Protein AF-A0A2M7FTB6-F1 (afdb_monomer_lite)

Sequence (53 aa):
WGKLTDDDFDVVAGRRDQLAGKIQERYGVAKDDAEKQVAEWQRKATDAWFPKK

Foldseek 3Di:
DVVQDVVNVVVCVPPLVSQLVCCCVVVVDDSVVSSVVSVVVVVVCVPVVDPDD

Structure (mmCIF, N/CA/C/O backbone):
data_AF-A0A2M7FTB6-F1
#
_entry.id   AF-A0A2M7FTB6-F1
#
loop_
_atom_site.group_PDB
_atom_site.id
_atom_site.type_symbol
_atom_site.label_atom_id
_atom_site.label_alt_id
_atom_site.label_comp_id
_atom_site.label_asym_id
_atom_site.label_entity_id
_atom_site.label_seq_id
_atom_site.pdbx_PDB_ins_code
_atom_site.Cartn_x
_atom_site.Cartn_y
_ato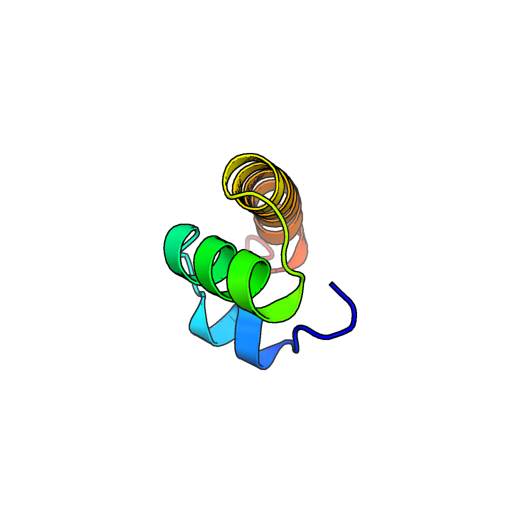m_site.Cartn_z
_atom_site.occupancy
_atom_site.B_iso_or_equiv
_atom_site.auth_seq_id
_atom_site.auth_comp_id
_atom_site.auth_asym_id
_atom_site.auth_atom_id
_atom_site.pdbx_PDB_model_num
ATOM 1 N N . TRP A 1 1 ? 3.584 0.261 6.160 1.00 74.62 1 TRP A N 1
ATOM 2 C CA . TRP A 1 1 ? 2.138 0.186 6.433 1.00 74.62 1 TRP A CA 1
ATOM 3 C C . TRP A 1 1 ? 1.870 -0.456 7.791 1.00 74.62 1 TRP A C 1
ATOM 5 O O . TRP A 1 1 ? 1.583 -1.638 7.853 1.00 74.62 1 TRP A O 1
ATOM 15 N N . GLY A 1 2 ? 1.958 0.292 8.897 1.00 66.31 2 GLY A N 1
ATOM 16 C CA . GLY A 1 2 ? 1.868 -0.283 10.256 1.00 66.31 2 GLY A CA 1
ATOM 17 C C . GLY A 1 2 ? 0.530 -0.942 10.650 1.00 66.31 2 GLY A C 1
ATOM 18 O O . GLY A 1 2 ? 0.415 -1.410 11.773 1.00 66.31 2 GLY A O 1
ATOM 19 N N . LYS A 1 3 ? -0.477 -0.961 9.761 1.00 70.25 3 LYS A N 1
ATOM 20 C CA . LYS A 1 3 ? -1.749 -1.696 9.920 1.00 70.25 3 LYS A CA 1
ATOM 21 C C . LYS A 1 3 ? -1.856 -2.925 9.004 1.00 70.25 3 LYS A C 1
ATOM 23 O O . LYS A 1 3 ? -2.851 -3.638 9.094 1.00 70.25 3 LYS A O 1
ATOM 28 N N . LEU A 1 4 ? -0.908 -3.114 8.085 1.00 70.25 4 LEU A N 1
ATOM 29 C CA . LEU A 1 4 ? -0.818 -4.323 7.273 1.00 70.25 4 LEU A CA 1
ATOM 30 C C . LEU A 1 4 ? 0.086 -5.300 8.009 1.00 70.25 4 LEU A C 1
ATOM 32 O O . LEU A 1 4 ? 1.192 -4.944 8.423 1.00 70.25 4 LEU A O 1
ATOM 36 N N . THR A 1 5 ? -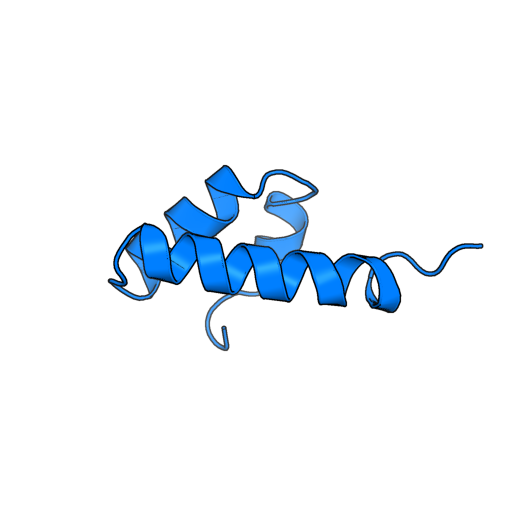0.429 -6.501 8.199 1.00 73.69 5 THR A N 1
ATOM 37 C CA . THR A 1 5 ? 0.241 -7.584 8.912 1.00 73.69 5 THR A CA 1
ATOM 38 C C . THR A 1 5 ? 1.090 -8.390 7.933 1.00 73.69 5 THR A C 1
ATOM 40 O O . THR A 1 5 ? 0.839 -8.348 6.734 1.00 73.69 5 THR A O 1
ATOM 43 N N . ASP A 1 6 ? 2.074 -9.143 8.424 1.00 68.75 6 ASP A N 1
ATOM 44 C CA . ASP A 1 6 ? 2.868 -10.065 7.592 1.00 68.75 6 ASP A CA 1
ATOM 45 C C . ASP A 1 6 ? 1.969 -11.021 6.782 1.00 68.75 6 ASP A C 1
ATOM 47 O O . ASP A 1 6 ? 2.148 -11.184 5.582 1.00 68.75 6 ASP A O 1
ATOM 51 N N . ASP A 1 7 ? 0.887 -11.492 7.410 1.00 72.94 7 ASP A N 1
ATOM 52 C CA . ASP A 1 7 ? -0.177 -12.298 6.798 1.00 72.94 7 ASP A CA 1
ATOM 53 C C . ASP A 1 7 ? -0.868 -11.598 5.613 1.00 72.94 7 ASP A C 1
ATOM 55 O O . ASP A 1 7 ? -1.153 -12.213 4.587 1.00 72.94 7 ASP A O 1
ATOM 59 N N . ASP A 1 8 ? -1.075 -10.275 5.702 1.00 72.06 8 ASP A N 1
ATOM 60 C CA . ASP A 1 8 ? -1.602 -9.514 4.574 1.00 72.06 8 ASP A CA 1
ATOM 61 C C . ASP A 1 8 ? -0.628 -9.572 3.401 1.00 72.06 8 ASP A C 1
ATOM 63 O O . ASP A 1 8 ? -1.090 -9.777 2.286 1.00 72.06 8 ASP A O 1
ATOM 67 N N . PHE A 1 9 ? 0.682 -9.435 3.639 1.00 72.44 9 PHE A N 1
ATOM 68 C CA . PHE A 1 9 ? 1.709 -9.529 2.596 1.00 72.44 9 PHE A CA 1
ATOM 69 C C . PHE A 1 9 ? 1.829 -10.937 2.015 1.00 72.44 9 PHE A C 1
ATOM 71 O O . PHE A 1 9 ? 1.995 -11.058 0.800 1.00 72.44 9 PHE A O 1
ATOM 78 N N . ASP A 1 10 ? 1.667 -11.971 2.841 1.00 70.00 10 ASP A N 1
ATOM 79 C CA . ASP A 1 10 ? 1.678 -13.380 2.436 1.00 70.00 10 ASP A CA 1
ATOM 80 C C . ASP A 1 10 ? 0.512 -13.701 1.490 1.00 70.00 10 ASP A C 1
ATOM 82 O O . ASP A 1 10 ? 0.702 -14.236 0.397 1.00 70.00 10 ASP A O 1
ATOM 86 N N . VAL A 1 11 ? -0.696 -13.223 1.812 1.00 66.69 11 VAL A N 1
ATOM 87 C CA . VAL A 1 11 ? -1.864 -13.314 0.918 1.00 66.69 11 VAL A CA 1
ATOM 88 C C . VAL A 1 11 ? -1.622 -12.570 -0.396 1.00 66.69 11 VAL A C 1
ATOM 90 O O . VAL A 1 11 ? -2.160 -12.952 -1.442 1.00 66.69 11 VAL A O 1
ATOM 93 N N . VAL A 1 12 ? -0.791 -11.521 -0.374 1.00 68.00 12 VAL A N 1
ATOM 94 C CA . VAL A 1 12 ? -0.435 -10.791 -1.587 1.00 68.00 12 VAL A CA 1
ATOM 95 C C . VAL A 1 12 ? 0.746 -11.383 -2.361 1.00 68.00 12 VAL A C 1
ATOM 97 O O . VAL A 1 12 ? 1.164 -10.740 -3.320 1.00 68.00 12 VAL A O 1
ATOM 100 N N . ALA A 1 13 ? 1.260 -12.574 -2.025 1.00 63.16 13 ALA A N 1
ATOM 101 C CA . ALA A 1 13 ? 2.360 -13.289 -2.694 1.00 63.16 13 ALA A CA 1
ATOM 102 C C . ALA A 1 13 ? 2.424 -13.092 -4.233 1.00 63.16 13 ALA A C 1
ATOM 104 O O . ALA A 1 13 ? 1.907 -13.880 -5.025 1.00 63.16 13 ALA A O 1
ATOM 105 N N . GLY A 1 14 ? 3.061 -12.001 -4.676 1.00 64.19 14 GLY A N 1
ATOM 106 C CA . GLY A 1 14 ? 3.218 -11.611 -6.082 1.00 64.19 14 GLY A CA 1
ATOM 107 C C . GLY A 1 14 ? 2.066 -10.833 -6.746 1.00 64.19 14 GLY A C 1
ATOM 108 O O . GLY A 1 14 ? 2.209 -10.422 -7.898 1.00 64.19 14 GLY A O 1
ATOM 109 N N . ARG A 1 15 ? 0.937 -10.569 -6.079 1.00 75.50 15 ARG A N 1
ATOM 110 C CA . ARG A 1 15 ? -0.217 -9.854 -6.661 1.00 75.50 15 ARG A CA 1
ATOM 111 C C . ARG A 1 15 ? -0.255 -8.380 -6.260 1.00 75.50 15 ARG A C 1
ATOM 113 O O . ARG A 1 15 ? -1.118 -7.964 -5.499 1.00 75.50 15 ARG A O 1
ATOM 120 N N . ARG A 1 16 ? 0.612 -7.555 -6.854 1.00 77.81 16 ARG A N 1
ATOM 121 C CA . ARG A 1 16 ? 0.655 -6.090 -6.621 1.00 77.81 16 ARG A CA 1
ATOM 122 C C . ARG A 1 16 ? -0.725 -5.402 -6.608 1.00 77.81 16 ARG A C 1
ATOM 124 O O . ARG A 1 16 ? -0.953 -4.493 -5.820 1.00 77.81 16 ARG A O 1
ATOM 131 N N . ASP A 1 17 ? -1.644 -5.875 -7.449 1.00 78.75 17 ASP A N 1
ATOM 132 C CA . ASP A 1 17 ? -2.996 -5.332 -7.618 1.00 78.75 17 ASP A CA 1
ATOM 133 C C . ASP A 1 17 ? -3.862 -5.511 -6.356 1.00 78.75 17 ASP A C 1
ATOM 135 O O . ASP A 1 17 ? -4.543 -4.589 -5.913 1.00 78.75 17 ASP A O 1
ATOM 139 N N . GLN A 1 18 ? -3.742 -6.672 -5.703 1.00 82.50 18 GLN A N 1
ATOM 140 C CA . GLN A 1 18 ? -4.415 -6.976 -4.436 1.00 82.50 18 GLN A CA 1
ATOM 141 C C . GLN A 1 18 ? -3.896 -6.088 -3.300 1.00 82.50 18 GLN A C 1
ATOM 143 O O . GLN A 1 18 ? -4.679 -5.595 -2.489 1.00 82.50 18 GLN A O 1
ATOM 148 N N . LEU A 1 19 ? -2.583 -5.833 -3.262 1.00 82.31 19 LEU A N 1
ATOM 149 C CA . LEU A 1 19 ? -1.980 -4.982 -2.236 1.00 82.31 19 LEU A CA 1
ATOM 150 C C . LEU A 1 19 ? -2.420 -3.531 -2.435 1.00 82.31 19 LEU A C 1
ATOM 152 O O . LEU A 1 19 ? -2.817 -2.876 -1.476 1.00 82.31 19 LEU A O 1
ATOM 156 N N . ALA A 1 20 ? -2.427 -3.054 -3.683 1.00 86.38 20 ALA A N 1
ATOM 157 C CA . ALA A 1 20 ? -2.901 -1.718 -4.022 1.00 86.38 20 ALA A CA 1
ATOM 158 C C . ALA A 1 20 ? -4.382 -1.523 -3.657 1.00 86.38 20 ALA A C 1
ATOM 160 O O . ALA A 1 20 ? -4.739 -0.456 -3.159 1.00 86.38 20 ALA A O 1
ATOM 161 N N . GLY A 1 21 ? -5.227 -2.543 -3.851 1.00 86.69 21 GLY A N 1
ATOM 162 C CA . GLY A 1 21 ? -6.625 -2.541 -3.409 1.00 86.69 21 GLY A CA 1
ATOM 163 C C . GLY A 1 21 ? -6.753 -2.427 -1.889 1.00 86.69 21 GLY A C 1
ATOM 164 O O . GLY A 1 21 ? -7.363 -1.482 -1.391 1.00 86.69 21 GLY A O 1
ATOM 165 N N . LYS A 1 22 ? -6.064 -3.299 -1.138 1.00 84.06 22 LYS A N 1
ATOM 166 C CA . LYS A 1 22 ? -6.062 -3.234 0.332 1.00 84.06 22 LYS A CA 1
ATOM 167 C C . LYS A 1 22 ? -5.543 -1.899 0.858 1.00 84.06 22 LYS A C 1
ATOM 169 O O . LYS A 1 22 ? -6.059 -1.392 1.849 1.00 84.06 22 LYS A O 1
ATOM 174 N N . ILE A 1 23 ? -4.527 -1.314 0.227 1.00 85.31 23 ILE A N 1
ATOM 175 C CA . ILE A 1 23 ? -3.973 -0.023 0.646 1.00 85.31 23 ILE A CA 1
ATOM 176 C C . ILE A 1 23 ? -4.973 1.107 0.401 1.00 85.31 23 ILE A C 1
ATOM 178 O O . ILE A 1 23 ? -5.166 1.932 1.292 1.00 85.31 23 ILE A O 1
ATOM 182 N N . GLN A 1 24 ? -5.648 1.120 -0.749 1.00 88.12 24 GLN A N 1
ATOM 183 C CA . GLN A 1 24 ? -6.718 2.082 -1.025 1.00 88.12 24 GLN A CA 1
ATOM 184 C C . GLN A 1 24 ? -7.837 1.981 0.018 1.00 88.12 24 GLN A C 1
ATOM 186 O O . GLN A 1 24 ? -8.222 2.993 0.593 1.00 88.12 24 GLN A O 1
ATOM 191 N N . GLU A 1 25 ? -8.300 0.772 0.341 1.00 86.12 25 GLU A N 1
ATOM 192 C CA . GLU A 1 25 ? -9.385 0.565 1.310 1.00 86.12 25 GLU A CA 1
ATOM 193 C C . GLU A 1 25 ? -8.974 0.873 2.759 1.00 86.12 25 GLU A C 1
ATOM 195 O O . GLU A 1 25 ? -9.747 1.443 3.528 1.00 86.12 25 GLU A O 1
ATOM 200 N N . ARG A 1 26 ? -7.753 0.503 3.163 1.00 84.19 26 ARG A N 1
ATOM 201 C CA . ARG A 1 26 ? -7.289 0.617 4.560 1.00 84.19 26 ARG A CA 1
ATOM 202 C C . ARG A 1 26 ? -6.737 1.993 4.898 1.00 84.19 26 ARG A C 1
ATOM 204 O O . ARG A 1 26 ? -6.830 2.414 6.053 1.00 84.19 26 ARG A O 1
ATOM 211 N N . TYR A 1 27 ? -6.122 2.654 3.923 1.00 84.00 27 TYR A N 1
ATOM 212 C CA . TYR A 1 27 ? -5.468 3.947 4.101 1.00 84.00 27 TYR A CA 1
ATOM 213 C C . TYR A 1 27 ? -6.204 5.094 3.408 1.00 84.00 27 TYR A C 1
ATOM 215 O O . TYR A 1 27 ? -5.859 6.243 3.664 1.00 84.00 27 TYR A O 1
ATOM 223 N N . GLY A 1 28 ? -7.218 4.818 2.580 1.00 87.25 28 GLY A N 1
ATOM 224 C CA . GLY A 1 28 ? -7.990 5.856 1.892 1.00 87.25 28 GLY A CA 1
ATOM 225 C C . GLY A 1 28 ? -7.149 6.681 0.919 1.00 87.25 28 GLY A C 1
ATOM 226 O O . GLY A 1 28 ? -7.435 7.854 0.701 1.00 87.25 28 GLY A O 1
ATOM 227 N N . VAL A 1 29 ? -6.071 6.102 0.387 1.00 88.62 29 VAL A N 1
ATOM 228 C CA . VAL A 1 29 ? -5.165 6.788 -0.539 1.00 88.62 29 VAL A CA 1
ATOM 229 C C . VAL A 1 29 ? -5.628 6.613 -1.980 1.00 88.62 29 VAL A C 1
ATOM 231 O O . VAL A 1 29 ? -6.330 5.657 -2.311 1.00 88.62 29 VAL A O 1
ATOM 234 N N . ALA A 1 30 ? -5.212 7.525 -2.856 1.00 90.56 30 ALA A N 1
ATOM 235 C CA . ALA A 1 30 ? -5.463 7.390 -4.283 1.00 90.56 30 ALA A CA 1
ATO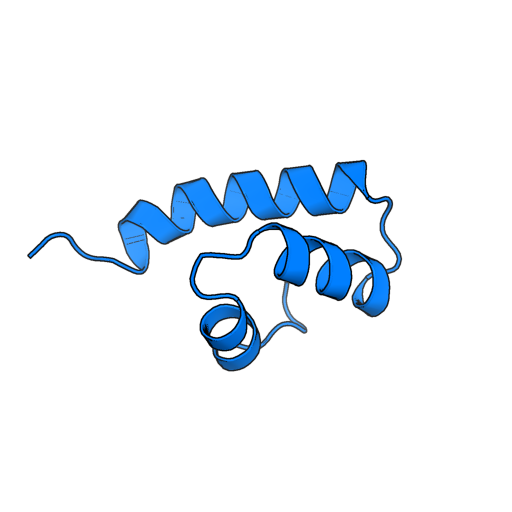M 236 C C . ALA A 1 30 ? -4.766 6.145 -4.851 1.00 90.56 30 ALA A C 1
ATOM 238 O O . ALA A 1 30 ? -3.706 5.734 -4.372 1.00 90.56 30 ALA A O 1
ATOM 239 N N . LYS A 1 31 ? -5.334 5.583 -5.922 1.00 84.19 31 LYS A N 1
ATOM 240 C CA . LYS A 1 31 ? -4.767 4.427 -6.626 1.00 84.19 31 LYS A CA 1
ATOM 241 C C . LYS A 1 31 ? -3.301 4.639 -7.022 1.00 84.19 31 LYS A C 1
ATOM 243 O O . LYS A 1 31 ? -2.491 3.756 -6.781 1.00 84.19 31 LYS A O 1
ATOM 248 N N . ASP A 1 32 ? -2.953 5.819 -7.535 1.00 88.00 32 ASP A N 1
ATOM 249 C CA . ASP A 1 32 ? -1.577 6.156 -7.939 1.00 88.00 32 ASP A CA 1
ATOM 250 C C . ASP A 1 32 ? -0.590 6.105 -6.757 1.00 88.00 32 ASP A C 1
ATOM 252 O O . ASP A 1 32 ? 0.512 5.565 -6.860 1.00 88.00 32 ASP A O 1
ATOM 256 N N . ASP A 1 33 ? -1.025 6.603 -5.597 1.00 89.00 33 ASP A N 1
ATOM 257 C CA . ASP A 1 33 ? -0.249 6.594 -4.357 1.00 89.00 33 ASP A CA 1
ATOM 258 C C . ASP A 1 33 ? -0.077 5.171 -3.813 1.00 89.00 33 ASP A C 1
A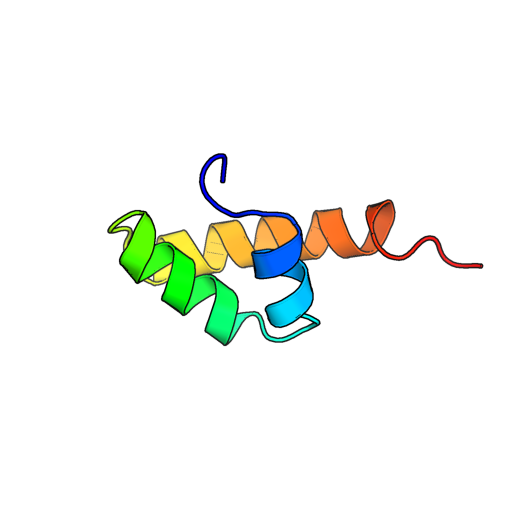TOM 260 O O . ASP A 1 33 ? 1.015 4.777 -3.398 1.00 89.00 33 ASP A O 1
ATOM 264 N N . ALA A 1 34 ? -1.143 4.368 -3.868 1.00 88.44 34 ALA A N 1
ATOM 265 C CA . ALA A 1 34 ? -1.088 2.958 -3.510 1.00 88.44 34 ALA A CA 1
ATOM 266 C C . ALA A 1 34 ? -0.126 2.193 -4.430 1.00 88.44 34 ALA A C 1
ATOM 268 O O . ALA A 1 34 ? 0.740 1.473 -3.942 1.00 88.44 34 ALA A O 1
ATOM 269 N N . GLU A 1 35 ? -0.223 2.381 -5.748 1.00 87.25 35 GLU A N 1
ATOM 270 C CA . GLU A 1 35 ? 0.642 1.719 -6.727 1.00 87.25 35 GLU A CA 1
ATOM 271 C C . GLU A 1 35 ? 2.117 2.102 -6.555 1.00 87.25 35 GLU A C 1
ATOM 273 O O . GLU A 1 35 ? 2.979 1.222 -6.619 1.00 87.25 35 GLU A O 1
ATOM 278 N N . LYS A 1 36 ? 2.427 3.372 -6.258 1.00 88.75 36 LYS A N 1
ATOM 279 C CA . LYS A 1 36 ? 3.796 3.808 -5.933 1.00 88.75 36 LYS A CA 1
ATOM 280 C C . LYS A 1 36 ? 4.340 3.114 -4.692 1.00 88.75 36 LYS A C 1
ATOM 282 O O . LYS A 1 36 ? 5.428 2.542 -4.749 1.00 88.75 36 LYS A O 1
ATOM 287 N N . GLN A 1 37 ? 3.579 3.106 -3.599 1.00 85.00 37 GLN A N 1
ATOM 288 C CA . GLN A 1 37 ? 4.018 2.468 -2.357 1.00 85.00 37 GLN A CA 1
ATOM 289 C C . GLN A 1 37 ? 4.190 0.948 -2.533 1.00 85.00 37 GLN 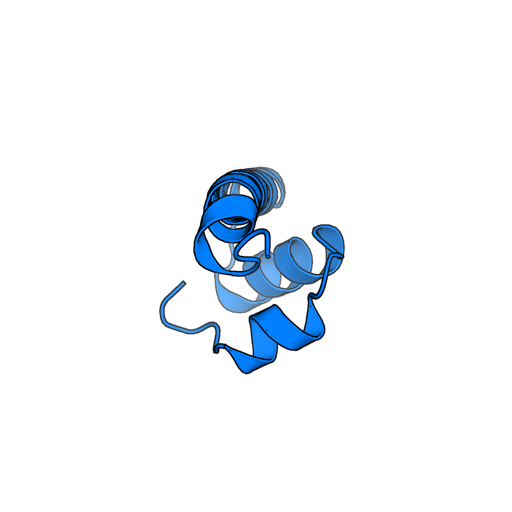A C 1
ATOM 291 O O . GLN A 1 37 ? 5.145 0.366 -2.019 1.00 85.00 37 GLN A O 1
ATOM 296 N N . VAL A 1 38 ? 3.313 0.303 -3.311 1.00 84.75 38 VAL A N 1
ATOM 297 C CA . VAL A 1 38 ? 3.435 -1.113 -3.695 1.00 84.75 38 VAL A CA 1
ATOM 298 C C . VAL A 1 38 ? 4.683 -1.361 -4.530 1.00 84.75 38 VAL A C 1
ATOM 300 O O . VAL A 1 38 ? 5.412 -2.309 -4.252 1.00 84.75 38 VAL A O 1
ATOM 303 N N . ALA A 1 39 ? 4.972 -0.514 -5.518 1.00 84.75 39 ALA A N 1
ATOM 304 C CA . ALA A 1 39 ? 6.160 -0.644 -6.355 1.00 84.75 39 ALA A CA 1
ATOM 305 C C . ALA A 1 39 ? 7.460 -0.481 -5.548 1.00 84.75 39 ALA A C 1
ATOM 307 O O . ALA A 1 39 ? 8.413 -1.239 -5.747 1.00 84.75 39 ALA A O 1
ATOM 308 N N . GLU A 1 40 ? 7.500 0.472 -4.613 1.00 84.88 40 GLU A N 1
ATOM 309 C CA . GLU A 1 40 ? 8.630 0.654 -3.698 1.00 84.88 40 GLU A CA 1
ATOM 310 C C . GLU A 1 40 ? 8.809 -0.536 -2.754 1.00 84.88 40 GLU A C 1
ATOM 312 O O . GLU A 1 40 ? 9.930 -1.021 -2.575 1.00 84.88 40 GLU A O 1
ATOM 317 N N . TRP A 1 41 ? 7.713 -1.045 -2.186 1.00 80.38 41 TRP A N 1
ATOM 318 C CA . TRP A 1 41 ? 7.748 -2.244 -1.357 1.00 80.38 41 TRP A CA 1
ATOM 319 C C . TRP A 1 41 ? 8.230 -3.452 -2.152 1.00 80.38 41 TRP A C 1
ATOM 321 O O . TRP A 1 41 ? 9.132 -4.141 -1.694 1.00 80.38 41 TRP A O 1
ATOM 331 N N . GLN A 1 42 ? 7.715 -3.672 -3.363 1.00 76.94 42 GLN A N 1
ATOM 332 C CA . GLN A 1 42 ? 8.086 -4.810 -4.199 1.00 76.94 42 GLN A CA 1
ATOM 333 C C . GLN A 1 42 ? 9.592 -4.802 -4.502 1.00 76.94 42 GLN A C 1
ATOM 335 O O . GLN A 1 42 ? 10.246 -5.839 -4.405 1.00 76.94 42 GLN A O 1
ATOM 340 N N . ARG A 1 43 ? 10.180 -3.626 -4.765 1.00 78.56 43 ARG A N 1
ATOM 341 C CA . ARG A 1 43 ? 11.635 -3.476 -4.942 1.00 78.56 43 ARG A CA 1
ATOM 342 C C . ARG A 1 43 ? 12.438 -3.868 -3.699 1.00 78.56 43 ARG A C 1
ATOM 344 O O . ARG A 1 43 ? 13.480 -4.493 -3.851 1.00 78.56 43 ARG A O 1
ATOM 351 N N . LYS A 1 44 ? 11.966 -3.533 -2.494 1.00 72.50 44 LYS A N 1
ATOM 352 C CA . LYS A 1 44 ? 12.639 -3.883 -1.227 1.00 72.50 44 LYS A CA 1
ATOM 353 C C . LYS A 1 44 ? 12.391 -5.335 -0.797 1.00 72.50 44 LYS A C 1
ATOM 355 O O . LYS A 1 44 ? 13.302 -5.996 -0.312 1.00 72.50 44 LYS A O 1
ATOM 360 N N . ALA A 1 45 ? 11.179 -5.845 -1.004 1.00 70.31 45 ALA A N 1
ATOM 361 C CA . ALA A 1 45 ? 10.779 -7.201 -0.640 1.00 70.31 45 ALA A CA 1
ATOM 362 C C . ALA A 1 45 ? 11.501 -8.264 -1.480 1.00 70.31 45 ALA A C 1
ATOM 364 O O . ALA A 1 45 ? 11.822 -9.329 -0.968 1.00 70.31 45 ALA A O 1
ATOM 365 N N . THR A 1 46 ? 11.832 -7.963 -2.742 1.00 63.34 46 THR A N 1
ATOM 366 C CA . THR A 1 46 ? 12.605 -8.890 -3.592 1.00 63.34 46 THR A CA 1
ATOM 367 C C . THR A 1 46 ? 13.999 -9.197 -3.019 1.00 63.34 46 THR A C 1
ATOM 369 O O . THR A 1 46 ? 14.536 -10.262 -3.296 1.00 63.34 46 THR A O 1
ATOM 372 N N . ASP A 1 47 ? 14.575 -8.293 -2.220 1.00 59.81 47 ASP A N 1
ATOM 373 C CA . ASP A 1 47 ? 15.917 -8.443 -1.636 1.00 59.81 47 ASP A CA 1
ATOM 374 C C . ASP A 1 47 ? 15.879 -9.062 -0.226 1.00 59.81 47 ASP A C 1
ATOM 376 O O . ASP A 1 47 ? 16.646 -9.969 0.084 1.00 59.81 47 ASP A O 1
ATOM 380 N N . ALA A 1 48 ? 14.934 -8.622 0.613 1.00 60.69 48 ALA A N 1
ATOM 381 C CA . ALA A 1 48 ? 14.861 -9.035 2.017 1.00 60.69 48 ALA A CA 1
ATOM 382 C C . ALA A 1 48 ? 13.948 -10.246 2.286 1.00 60.69 48 ALA A C 1
ATOM 384 O O . ALA A 1 48 ? 14.169 -10.975 3.250 1.00 60.69 48 ALA A O 1
ATOM 385 N N . TRP A 1 49 ? 12.906 -10.450 1.473 1.00 62.97 49 TRP A N 1
ATOM 386 C CA . TRP A 1 49 ? 11.870 -11.464 1.726 1.00 62.97 49 TRP A CA 1
ATOM 387 C C . TRP A 1 49 ? 12.143 -12.780 0.992 1.00 62.97 49 TRP A C 1
ATOM 389 O O . TRP A 1 49 ? 11.792 -13.853 1.475 1.00 62.97 49 TRP A O 1
ATOM 399 N N . PHE A 1 50 ? 12.849 -12.706 -0.137 1.00 59.84 50 PHE A N 1
ATOM 400 C CA . PHE A 1 50 ? 13.341 -13.867 -0.872 1.00 59.84 50 PHE A CA 1
ATOM 401 C C . PHE A 1 50 ? 14.870 -13.843 -0.895 1.00 59.84 50 PHE A C 1
ATOM 403 O O . PHE A 1 50 ? 15.453 -13.453 -1.910 1.00 59.84 50 PHE A O 1
ATOM 410 N N . PRO A 1 51 ? 15.551 -14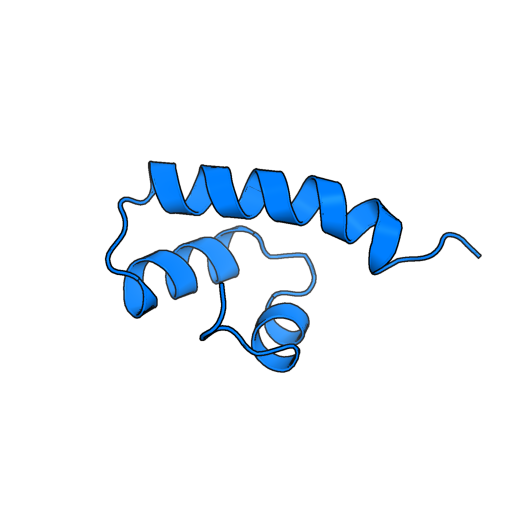.253 0.193 1.00 55.62 51 PRO A N 1
ATOM 411 C CA . PRO A 1 51 ? 16.988 -14.458 0.130 1.00 55.62 51 PRO A CA 1
ATOM 412 C C . PRO A 1 51 ? 17.264 -15.461 -0.994 1.00 55.62 51 PRO A C 1
ATOM 414 O O . PRO A 1 51 ? 16.782 -16.597 -0.958 1.00 55.62 51 PRO A O 1
ATOM 417 N N . LYS A 1 52 ? 17.994 -15.032 -2.032 1.00 55.69 52 LYS A N 1
ATOM 418 C CA . LYS A 1 52 ? 18.472 -15.954 -3.063 1.00 55.69 52 LYS A CA 1
ATOM 419 C C . LYS A 1 52 ? 19.378 -16.975 -2.377 1.00 55.69 52 LYS A C 1
ATOM 421 O O . LYS A 1 52 ? 20.464 -16.620 -1.926 1.00 55.69 52 LYS A O 1
ATOM 426 N N . LYS A 1 53 ? 18.871 -18.202 -2.251 1.00 51.78 53 LYS A N 1
ATOM 427 C CA . LYS A 1 53 ? 19.639 -19.384 -1.855 1.00 51.78 53 LYS A CA 1
ATOM 428 C C . LYS A 1 53 ? 20.779 -19.644 -2.831 1.00 51.78 53 LYS A C 1
ATOM 430 O O . LYS A 1 53 ? 20.558 -19.429 -4.045 1.00 51.78 53 LYS A O 1
#

pLDDT: mean 76.13, std 10.46, range [51.78, 90.56]

Radius of gyration: 11.03 Å; chains: 1; bounding box: 29×27×18 Å

Secondary structure (DSSP, 8-state):
-TTS-HHHHHHTTT-HHHHHHHHHHHH---HHHHHHHHHHHHHHHHHHTS---